Protein AF-A0A699JGE0-F1 (afdb_monomer_lite)

pLDDT: mean 87.21, std 10.81, range [44.34, 94.19]

Secondary structure (DSSP, 8-state):
---TTTHHHHHHHHTT-S----EEEETTS---HHHHHTTT--EEEE-

InterPro domains:
  IPR004159 Putative S-adenosyl-L-methionine-dependent methyltransferase [PF03141] (1-47)
  IPR004159 Putative S-adenosyl-L-methionine-dependent methyltransferase [PTHR10108] (1-47)

Sequence (47 aa):
MRAGFGGFAAALIDNQLDCWVMNVVPVSGPNTLPVIYDRGLLGVMHD

Radius of gyration: 10.78 Å; chains: 1; bounding box: 22×14×27 Å

Organism: Tanacetum cinerariifolium (NCBI:txid118510)

Structure (mmCIF, N/CA/C/O backbone):
data_AF-A0A699JGE0-F1
#
_entry.id   AF-A0A699JGE0-F1
#
loop_
_atom_site.group_PDB
_atom_site.id
_atom_site.type_symbol
_atom_site.label_atom_id
_atom_site.label_alt_id
_atom_site.label_comp_id
_atom_site.label_asym_id
_atom_site.label_entity_id
_atom_site.label_seq_id
_atom_site.pdbx_PDB_ins_code
_atom_site.Cartn_x
_atom_site.Cartn_y
_atom_site.Cartn_z
_atom_site.occupancy
_atom_site.B_iso_or_equiv
_atom_site.auth_seq_id
_atom_site.auth_comp_id
_atom_site.auth_asym_id
_atom_site.auth_atom_id
_atom_site.pdbx_PDB_model_num
ATOM 1 N N . MET A 1 1 ? 10.466 -6.488 6.487 1.00 44.34 1 MET A N 1
ATOM 2 C CA . MET A 1 1 ? 8.992 -6.371 6.463 1.00 44.34 1 MET A CA 1
ATOM 3 C C . MET A 1 1 ? 8.578 -6.153 5.012 1.00 44.34 1 MET A C 1
ATOM 5 O O . MET A 1 1 ? 8.998 -5.162 4.436 1.00 44.34 1 MET A O 1
ATOM 9 N N . ARG A 1 2 ? 7.879 -7.097 4.366 1.00 47.81 2 ARG A N 1
ATOM 10 C CA . ARG A 1 2 ? 7.338 -6.876 3.012 1.00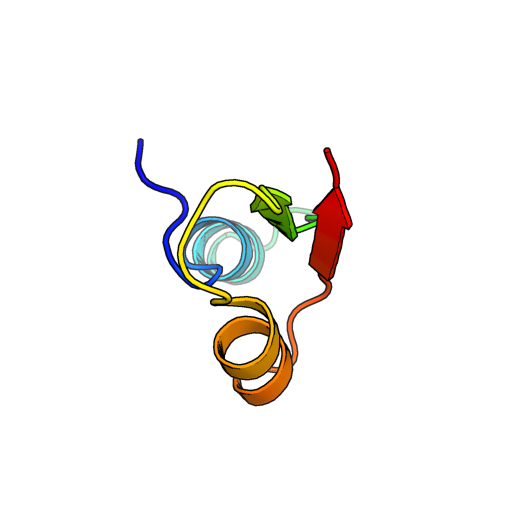 47.81 2 ARG A CA 1
ATOM 11 C C . ARG A 1 2 ? 5.915 -6.363 3.200 1.00 47.81 2 ARG A C 1
ATOM 13 O O . ARG A 1 2 ? 5.052 -7.149 3.566 1.00 47.81 2 ARG A O 1
ATOM 20 N N . ALA A 1 3 ? 5.678 -5.072 2.976 1.00 56.28 3 ALA A N 1
ATOM 21 C CA . ALA A 1 3 ? 4.330 -4.493 3.038 1.00 56.28 3 ALA A CA 1
ATOM 22 C C . ALA A 1 3 ? 3.367 -5.110 1.997 1.00 56.28 3 ALA A C 1
ATOM 24 O O . ALA A 1 3 ? 2.152 -4.950 2.106 1.00 56.28 3 ALA A O 1
ATOM 25 N N . GLY A 1 4 ? 3.902 -5.879 1.036 1.00 67.62 4 GLY A N 1
ATOM 26 C CA . GLY A 1 4 ? 3.133 -6.666 0.078 1.00 67.62 4 GLY A CA 1
ATOM 27 C C . GLY A 1 4 ? 2.188 -5.790 -0.739 1.00 67.62 4 GLY A C 1
ATOM 28 O O . GLY A 1 4 ? 2.466 -4.621 -0.983 1.00 67.62 4 GLY A O 1
ATOM 29 N N . PHE A 1 5 ? 1.050 -6.355 -1.124 1.00 78.06 5 PHE A N 1
ATOM 30 C CA . PHE A 1 5 ? -0.035 -5.651 -1.810 1.00 78.06 5 PHE A CA 1
ATOM 31 C C . PHE A 1 5 ? -0.937 -4.879 -0.825 1.00 78.06 5 PHE A C 1
ATOM 33 O O . PHE A 1 5 ? -2.160 -4.982 -0.895 1.00 78.06 5 PHE A O 1
ATOM 40 N N . GLY A 1 6 ? -0.334 -4.175 0.140 1.00 83.19 6 GLY A N 1
ATOM 41 C CA . GLY A 1 6 ? -1.050 -3.393 1.153 1.00 83.19 6 GLY A CA 1
ATOM 42 C C . GLY A 1 6 ? -1.397 -4.129 2.454 1.00 83.19 6 GLY A C 1
ATOM 43 O O . GLY A 1 6 ? -2.253 -3.676 3.210 1.00 83.19 6 GLY A O 1
ATOM 44 N N . GLY A 1 7 ? -0.707 -5.230 2.769 1.00 87.56 7 GLY A N 1
ATOM 45 C CA . GLY A 1 7 ? -0.921 -5.980 4.017 1.00 87.56 7 GLY A CA 1
ATOM 46 C C . GLY A 1 7 ? -0.590 -5.177 5.281 1.00 87.56 7 GLY A C 1
ATOM 47 O O . GLY A 1 7 ? -1.196 -5.389 6.325 1.00 87.56 7 GLY A O 1
ATOM 48 N N . PH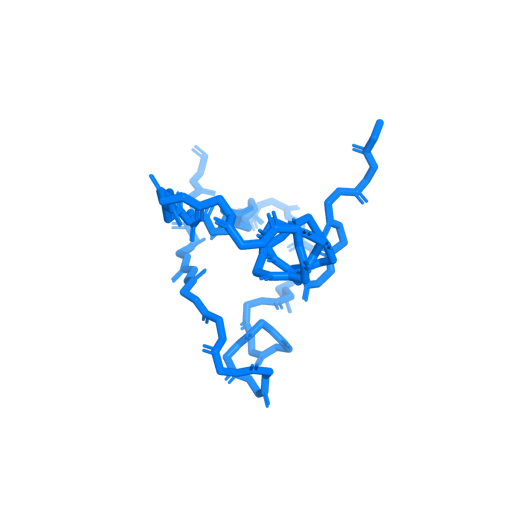E A 1 8 ? 0.325 -4.210 5.180 1.00 87.94 8 PHE A N 1
ATOM 49 C CA . PHE A 1 8 ? 0.604 -3.282 6.278 1.0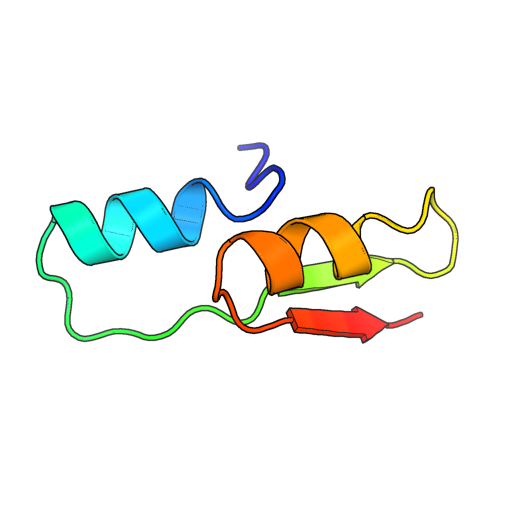0 87.94 8 PHE A CA 1
ATOM 50 C C . PHE A 1 8 ? -0.578 -2.339 6.555 1.00 87.94 8 PHE A C 1
ATOM 52 O O . PHE A 1 8 ? -0.940 -2.143 7.710 1.00 87.94 8 PHE A O 1
ATOM 59 N N . ALA A 1 9 ? -1.219 -1.808 5.506 1.00 89.38 9 ALA A N 1
ATOM 60 C CA . ALA A 1 9 ? -2.405 -0.966 5.650 1.00 89.38 9 ALA A CA 1
ATOM 61 C C . ALA A 1 9 ? -3.580 -1.747 6.253 1.00 89.38 9 ALA A C 1
ATOM 63 O O . ALA A 1 9 ? -4.226 -1.253 7.170 1.00 89.38 9 ALA A O 1
ATOM 64 N N . ALA A 1 10 ? -3.795 -2.988 5.801 1.00 87.38 10 ALA A N 1
ATOM 65 C CA . ALA A 1 10 ? -4.806 -3.875 6.374 1.00 87.38 10 ALA A CA 1
ATOM 66 C C . ALA A 1 10 ? -4.580 -4.103 7.878 1.00 87.38 10 ALA A C 1
ATOM 68 O O . ALA A 1 10 ? -5.494 -3.910 8.670 1.00 87.38 10 ALA A O 1
ATOM 69 N N . ALA A 1 11 ? -3.343 -4.401 8.289 1.00 90.19 11 ALA A N 1
ATOM 70 C CA . ALA A 1 11 ? -3.024 -4.592 9.702 1.00 90.19 11 ALA A CA 1
ATOM 71 C C . ALA A 1 11 ? -3.280 -3.331 10.548 1.00 90.19 11 ALA A C 1
ATOM 73 O O . ALA A 1 11 ? -3.753 -3.442 11.675 1.00 90.19 11 ALA A O 1
ATOM 74 N N . LEU A 1 12 ? -2.983 -2.133 10.033 1.00 91.00 12 LEU A N 1
ATOM 75 C CA . LEU A 1 12 ? -3.245 -0.880 10.753 1.00 91.00 12 LEU A CA 1
ATOM 76 C C . LEU A 1 12 ? -4.749 -0.604 10.908 1.00 91.00 12 LEU A C 1
ATOM 78 O O . LEU A 1 12 ? -5.173 -0.187 11.985 1.00 91.00 12 LEU A O 1
ATOM 82 N N . ILE A 1 13 ? -5.544 -0.901 9.873 1.00 88.56 13 ILE A N 1
ATOM 83 C CA . ILE A 1 13 ? -7.012 -0.823 9.916 1.00 88.56 13 ILE A CA 1
ATOM 84 C C . ILE A 1 13 ? -7.568 -1.806 10.955 1.00 88.56 13 ILE A C 1
ATOM 86 O O . ILE A 1 13 ? -8.370 -1.410 11.799 1.00 88.56 13 ILE A O 1
ATOM 90 N N . ASP A 1 14 ? -7.100 -3.058 10.947 1.00 91.19 14 ASP A N 1
ATOM 91 C CA . ASP A 1 14 ? -7.537 -4.095 11.892 1.00 91.19 14 ASP A CA 1
ATOM 92 C C . ASP A 1 14 ? -7.213 -3.731 13.350 1.00 91.19 14 ASP A C 1
ATOM 94 O O . ASP A 1 14 ? -7.967 -4.065 14.262 1.00 91.19 14 ASP A O 1
ATOM 98 N N . ASN A 1 15 ? -6.107 -3.013 13.577 1.00 93.31 15 ASN A N 1
ATOM 99 C CA . ASN A 1 15 ? -5.707 -2.518 14.897 1.00 93.31 15 ASN A CA 1
ATOM 100 C C . ASN A 1 15 ? -6.344 -1.163 15.263 1.00 93.31 15 ASN A C 1
ATOM 102 O O . ASN A 1 15 ? -5.996 -0.602 16.300 1.00 93.31 15 ASN A O 1
ATOM 106 N N . GLN A 1 16 ? -7.268 -0.639 14.443 1.00 91.88 16 GLN A N 1
ATOM 107 C CA . GLN A 1 16 ? -8.008 0.609 14.689 1.00 91.88 16 GLN A CA 1
ATOM 108 C C . GLN A 1 16 ? -7.099 1.816 14.963 1.00 91.88 16 GLN A C 1
ATOM 110 O O . GLN A 1 16 ? -7.417 2.693 15.767 1.00 91.88 16 GLN A O 1
ATOM 115 N N . LEU A 1 17 ? -5.942 1.855 14.303 1.00 93.44 17 LEU A N 1
ATOM 116 C CA . LEU A 1 17 ? -5.008 2.963 14.434 1.00 93.44 17 LEU A CA 1
ATOM 117 C C . LEU A 1 17 ? -5.473 4.129 13.559 1.00 93.44 17 LEU A C 1
ATOM 119 O O . LEU A 1 17 ? -5.787 3.944 12.384 1.00 93.44 17 LEU A O 1
ATOM 123 N N . ASP A 1 18 ? -5.489 5.335 14.127 1.00 91.56 18 ASP A N 1
ATOM 124 C CA . ASP A 1 18 ? -5.832 6.565 13.407 1.00 91.56 18 ASP A CA 1
ATOM 125 C C . ASP A 1 18 ? -4.645 7.033 12.554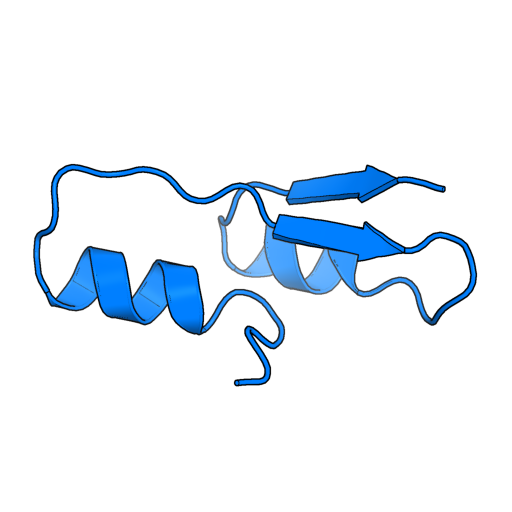 1.00 91.56 18 ASP A C 1
ATOM 127 O O . ASP A 1 18 ? -3.902 7.959 12.888 1.00 91.56 18 ASP A O 1
ATOM 131 N N . CYS A 1 19 ? -4.383 6.297 11.478 1.00 89.31 19 CYS A N 1
ATOM 132 C CA . CYS A 1 19 ? -3.344 6.613 10.517 1.00 89.31 19 CYS A CA 1
ATOM 133 C C . CYS A 1 19 ? -3.737 6.163 9.111 1.00 89.31 19 CYS A C 1
ATOM 135 O O . CYS A 1 19 ? -4.595 5.307 8.903 1.00 89.31 19 CYS A O 1
ATOM 137 N N . TRP A 1 20 ? -3.079 6.754 8.120 1.00 90.00 20 TRP A N 1
ATOM 138 C CA . TRP A 1 20 ? -3.253 6.406 6.718 1.00 90.00 20 TRP A CA 1
ATOM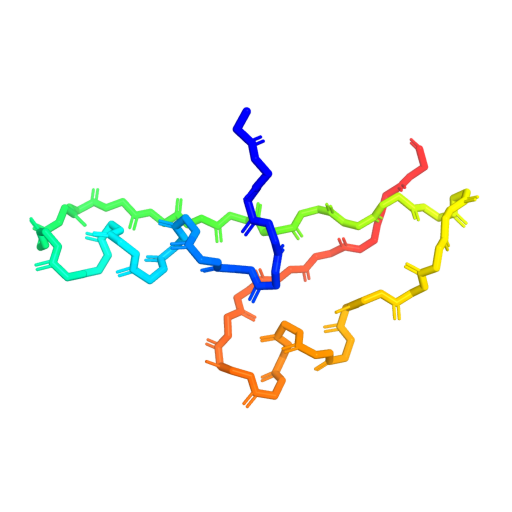 139 C C . TRP A 1 20 ? -1.936 5.886 6.148 1.00 90.00 20 TRP A C 1
ATOM 141 O O . TRP A 1 20 ? -0.848 6.239 6.609 1.00 90.00 20 TRP A O 1
ATOM 151 N N . VAL A 1 21 ? -2.039 5.032 5.131 1.00 90.44 21 VAL A N 1
ATOM 152 C CA . VAL A 1 21 ? -0.885 4.423 4.465 1.00 90.44 21 VAL A CA 1
ATOM 153 C C . VAL A 1 21 ? -0.905 4.775 2.988 1.00 90.44 21 VAL A C 1
ATOM 155 O O . VAL A 1 21 ? -1.900 4.539 2.305 1.00 90.44 21 VAL A O 1
ATOM 158 N N . MET A 1 22 ? 0.222 5.280 2.485 1.00 92.88 22 MET A N 1
ATOM 159 C CA . MET A 1 22 ? 0.491 5.390 1.052 1.00 92.88 22 MET A CA 1
ATOM 160 C C . MET A 1 22 ? 1.330 4.200 0.597 1.00 92.88 22 MET A C 1
ATOM 162 O O . MET A 1 22 ? 2.470 4.045 1.034 1.00 92.88 22 MET A O 1
ATOM 166 N N . ASN A 1 23 ? 0.797 3.373 -0.302 1.00 91.31 23 ASN A N 1
ATOM 167 C CA . ASN A 1 23 ? 1.589 2.313 -0.920 1.00 91.31 23 ASN A CA 1
ATOM 168 C C . ASN A 1 23 ? 2.399 2.881 -2.093 1.00 91.31 23 ASN A C 1
ATOM 170 O O . ASN A 1 23 ? 1.829 3.426 -3.033 1.00 91.31 23 ASN A O 1
ATOM 174 N N . VAL A 1 24 ? 3.723 2.731 -2.062 1.00 91.31 24 VAL A N 1
ATOM 175 C CA . VAL A 1 24 ? 4.611 3.189 -3.140 1.00 91.31 24 VAL A CA 1
ATOM 176 C C . VAL A 1 24 ? 5.135 1.980 -3.906 1.00 91.31 24 VAL A C 1
ATOM 178 O O . VAL A 1 24 ? 5.725 1.075 -3.311 1.00 91.31 24 VAL A O 1
ATOM 181 N N . VAL A 1 25 ? 4.914 1.959 -5.220 1.00 90.56 25 VAL A N 1
ATOM 182 C CA . VAL A 1 25 ? 5.424 0.919 -6.123 1.00 90.56 25 VAL A CA 1
ATOM 183 C C . VAL A 1 25 ? 6.576 1.501 -6.951 1.00 90.56 25 VAL A C 1
ATOM 185 O O . VAL A 1 25 ? 6.364 2.502 -7.636 1.00 90.56 25 VAL A O 1
ATOM 188 N N . PRO A 1 26 ? 7.785 0.911 -6.904 1.00 90.38 26 PRO A N 1
ATOM 189 C CA . PRO A 1 26 ? 8.913 1.391 -7.691 1.00 90.38 26 PRO A CA 1
ATOM 190 C C . PRO A 1 26 ? 8.689 1.122 -9.181 1.00 90.38 26 PRO A C 1
ATOM 192 O O . PRO A 1 26 ? 8.313 0.011 -9.562 1.00 90.38 26 PRO A O 1
ATOM 195 N N . VAL A 1 27 ? 8.979 2.106 -10.032 1.00 90.56 27 VAL A N 1
ATOM 196 C CA . VAL A 1 27 ? 8.865 1.960 -11.499 1.00 90.56 27 VAL A CA 1
ATOM 197 C C . VAL A 1 27 ? 9.880 0.976 -12.087 1.00 90.56 27 VAL A C 1
ATOM 199 O O . VAL A 1 27 ? 9.656 0.423 -13.160 1.00 90.56 27 VAL A O 1
ATOM 202 N N . SER A 1 28 ? 10.979 0.719 -11.375 1.00 90.81 28 SER A N 1
ATOM 203 C CA . SER A 1 28 ? 12.022 -0.236 -11.767 1.00 90.81 28 SER A CA 1
ATOM 204 C C . SER A 1 28 ? 11.622 -1.709 -11.585 1.00 90.81 28 SER A C 1
ATOM 206 O O . SER A 1 28 ? 12.354 -2.601 -12.019 1.00 90.81 28 SER A O 1
ATOM 208 N N . GLY A 1 29 ? 10.477 -1.986 -10.947 1.00 85.75 29 GLY A N 1
ATOM 209 C CA . GLY A 1 29 ? 9.992 -3.333 -10.651 1.00 85.75 29 GLY A CA 1
ATOM 210 C C . GLY A 1 29 ? 8.660 -3.692 -11.326 1.00 85.75 29 GLY A C 1
ATOM 211 O O . GLY A 1 29 ? 8.097 -2.914 -12.093 1.00 85.75 29 GLY A O 1
ATOM 212 N N . PRO A 1 30 ? 8.119 -4.892 -11.042 1.00 87.81 30 PRO A N 1
ATOM 213 C CA . PRO A 1 30 ? 6.796 -5.290 -11.514 1.00 87.81 30 PRO A CA 1
ATOM 214 C C . PRO A 1 30 ? 5.698 -4.350 -11.000 1.00 87.81 30 PRO A C 1
ATOM 216 O O . PRO A 1 30 ? 5.629 -4.068 -9.802 1.00 87.81 30 PRO A O 1
ATOM 219 N N . ASN A 1 31 ? 4.798 -3.925 -11.890 1.00 89.81 31 ASN A N 1
ATOM 220 C CA . ASN A 1 31 ? 3.691 -3.040 -11.534 1.00 89.81 31 ASN A CA 1
ATOM 221 C C . ASN A 1 31 ? 2.624 -3.775 -10.703 1.00 89.81 31 ASN A C 1
ATOM 223 O O . ASN A 1 31 ? 1.774 -4.490 -11.235 1.00 89.81 31 ASN A O 1
ATOM 227 N N . THR A 1 32 ? 2.658 -3.573 -9.388 1.00 90.94 32 THR A N 1
ATOM 228 C CA . THR A 1 32 ? 1.694 -4.124 -8.425 1.00 90.94 32 THR A CA 1
ATOM 229 C C . THR A 1 32 ? 0.597 -3.134 -8.028 1.00 90.94 32 THR A C 1
ATOM 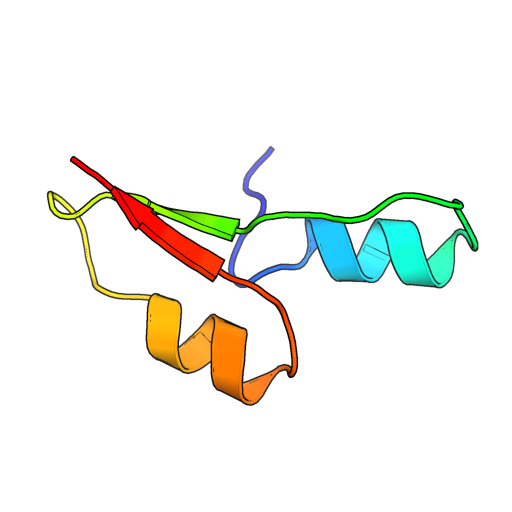231 O O . THR A 1 32 ? -0.276 -3.479 -7.231 1.00 90.94 32 THR A O 1
ATOM 234 N N . LEU A 1 33 ? 0.604 -1.925 -8.598 1.00 91.50 33 LEU A N 1
ATOM 235 C CA . LEU A 1 33 ? -0.343 -0.861 -8.277 1.00 91.50 33 LEU A CA 1
ATOM 236 C C . LEU A 1 33 ? -1.814 -1.230 -8.569 1.00 91.50 33 LEU A C 1
ATOM 238 O O . LEU A 1 33 ? -2.649 -0.963 -7.705 1.00 91.50 33 LEU A O 1
ATOM 242 N N . PRO A 1 34 ? -2.161 -1.918 -9.681 1.00 92.69 34 PRO A N 1
ATOM 243 C CA . PRO A 1 34 ? -3.538 -2.369 -9.914 1.00 92.69 34 PRO A CA 1
ATOM 244 C C . PRO A 1 34 ? -4.068 -3.260 -8.785 1.00 92.69 34 PRO A C 1
ATOM 246 O O . PRO A 1 34 ? -5.180 -3.089 -8.306 1.00 92.69 34 PRO A O 1
ATOM 249 N N . VAL A 1 35 ? -3.215 -4.149 -8.277 1.00 92.44 35 VAL A N 1
ATOM 250 C CA . VAL A 1 35 ? -3.556 -5.109 -7.223 1.00 92.44 35 VAL A CA 1
ATOM 251 C C . VAL A 1 35 ? -3.759 -4.428 -5.854 1.00 92.44 35 VAL A C 1
ATOM 253 O O . VAL A 1 35 ? -4.431 -4.976 -4.977 1.00 92.44 35 VAL A O 1
ATOM 256 N N . ILE A 1 36 ? -3.174 -3.242 -5.653 1.00 91.81 36 ILE A N 1
ATOM 257 C CA . ILE A 1 36 ? -3.410 -2.381 -4.483 1.00 91.81 36 ILE A CA 1
ATOM 258 C C . ILE A 1 36 ? -4.777 -1.692 -4.612 1.00 91.81 36 ILE A C 1
ATOM 260 O O . ILE A 1 36 ? -5.553 -1.702 -3.655 1.00 91.81 36 ILE A O 1
ATOM 264 N N . TYR A 1 37 ? -5.106 -1.162 -5.795 1.00 92.38 37 TYR A N 1
ATOM 265 C CA . TYR A 1 37 ? -6.400 -0.522 -6.053 1.00 92.38 37 TYR A CA 1
ATOM 266 C C . TYR A 1 37 ? -7.578 -1.497 -6.003 1.00 92.38 37 TYR A C 1
ATOM 268 O O . TYR A 1 37 ? -8.602 -1.160 -5.415 1.00 92.38 37 TYR A O 1
ATOM 276 N N . ASP A 1 38 ? -7.418 -2.724 -6.504 1.00 93.69 38 ASP A N 1
ATOM 277 C CA . ASP A 1 38 ? -8.442 -3.775 -6.405 1.00 93.69 38 ASP A CA 1
ATOM 278 C C . ASP A 1 38 ? -8.796 -4.124 -4.946 1.00 93.69 38 ASP A C 1
ATOM 280 O O . ASP A 1 38 ? -9.877 -4.639 -4.666 1.00 93.69 38 ASP A O 1
ATOM 284 N N . ARG A 1 39 ? -7.901 -3.828 -3.991 1.00 90.12 39 ARG A N 1
ATOM 285 C CA . ARG A 1 39 ? -8.142 -3.984 -2.547 1.00 90.12 39 ARG A CA 1
ATOM 286 C C . ARG A 1 39 ? -8.718 -2.736 -1.874 1.00 90.12 39 ARG A C 1
ATOM 288 O O . ARG A 1 39 ? -8.882 -2.738 -0.658 1.00 90.12 39 ARG A O 1
ATOM 295 N N . GLY A 1 40 ? -8.996 -1.672 -2.626 1.00 90.94 40 GLY A N 1
ATOM 296 C CA . GLY A 1 40 ? -9.500 -0.405 -2.092 1.00 90.94 40 GLY A CA 1
ATOM 297 C C . GLY A 1 40 ? -8.455 0.405 -1.318 1.00 90.94 40 GLY A C 1
ATOM 298 O O . GLY A 1 40 ? -8.819 1.255 -0.509 1.00 90.94 40 GLY A O 1
ATOM 299 N N . LEU A 1 41 ? -7.163 0.141 -1.533 1.00 91.81 41 LEU A N 1
ATOM 300 C CA . LEU A 1 41 ? -6.070 0.824 -0.843 1.00 91.81 41 LEU A CA 1
ATOM 301 C C . LEU A 1 41 ? -5.471 1.939 -1.706 1.00 91.81 41 LEU A C 1
ATOM 303 O O . LEU A 1 41 ? -5.457 1.867 -2.934 1.00 91.81 41 LEU A O 1
ATOM 307 N N . LEU A 1 42 ? -4.928 2.965 -1.049 1.00 91.75 42 LEU A N 1
ATOM 308 C CA . LEU A 1 42 ? -4.256 4.082 -1.714 1.00 91.75 42 LEU A CA 1
ATOM 309 C C . LEU A 1 42 ? -2.836 3.698 -2.138 1.00 91.75 42 LEU A C 1
ATOM 311 O O . LEU A 1 42 ? -2.108 3.043 -1.388 1.00 91.75 42 LEU A O 1
ATOM 315 N N . GLY A 1 43 ? -2.411 4.156 -3.314 1.00 93.19 43 GLY A N 1
ATOM 316 C CA . GLY A 1 43 ? -1.043 3.956 -3.771 1.00 93.19 43 GLY A CA 1
ATOM 317 C C . GLY A 1 43 ? -0.640 4.815 -4.962 1.00 93.19 43 GLY A C 1
ATOM 318 O O . GLY A 1 43 ? -1.493 5.380 -5.650 1.00 93.19 43 GLY A O 1
ATOM 319 N N . VAL A 1 44 ? 0.669 4.888 -5.199 1.00 94.19 44 VAL A N 1
ATOM 320 C CA . VAL A 1 44 ? 1.307 5.655 -6.273 1.00 94.19 44 VAL A CA 1
ATOM 321 C C . VAL A 1 44 ? 2.528 4.909 -6.817 1.00 94.19 44 VAL A C 1
ATOM 323 O O . VAL A 1 44 ? 3.150 4.117 -6.106 1.00 94.19 44 VAL A O 1
ATOM 326 N N . MET A 1 45 ? 2.885 5.168 -8.075 1.00 92.25 45 MET A N 1
ATOM 327 C CA . MET A 1 45 ? 4.192 4.774 -8.607 1.00 92.25 45 MET A CA 1
ATOM 328 C C . MET A 1 45 ? 5.226 5.878 -8.386 1.00 92.25 45 MET A C 1
ATOM 330 O O . MET A 1 45 ? 4.910 7.056 -8.546 1.00 92.25 45 MET A O 1
ATOM 334 N N . HIS A 1 46 ? 6.458 5.499 -8.053 1.00 89.75 46 HIS A N 1
ATOM 335 C CA . HIS A 1 46 ? 7.569 6.436 -7.873 1.00 89.75 46 HIS A CA 1
ATOM 336 C C . HIS A 1 46 ? 8.891 5.843 -8.384 1.00 89.75 46 HIS A C 1
ATOM 338 O O . HIS A 1 46 ? 9.034 4.619 -8.413 1.00 89.75 46 HIS A O 1
ATOM 344 N N . ASP A 1 47 ? 9.807 6.710 -8.821 1.00 87.62 47 ASP A N 1
ATOM 345 C CA . ASP A 1 47 ? 11.135 6.363 -9.354 1.00 87.62 47 ASP A CA 1
ATOM 346 C C . ASP A 1 47 ? 12.198 6.407 -8.253 1.00 87.62 47 ASP A C 1
ATOM 348 O O . ASP A 1 47 ? 12.267 7.449 -7.561 1.00 87.62 47 ASP A O 1
#

Foldseek 3Di:
DPCDLNVVVVVCVVVVHPDADEAEDEPVDDPSPVVNVVVVHHYDYDD